Protein AF-A0A942JD87-F1 (afdb_monomer_lite)

pLDDT: mean 81.18, std 17.98, range [40.34, 96.12]

Foldseek 3Di:
DPDPDPPCPQFWKWFFAAADPQWTWTQTDPVGDTDIDGVVQEDPPHDHGWMFGWDVVDVVIHGDDTPVVRRVVPPPDDD

Structure (mmCIF, N/CA/C/O backbone):
data_AF-A0A942JD87-F1
#
_entry.id   AF-A0A942JD87-F1
#
loop_
_atom_site.group_PDB
_atom_site.id
_atom_site.type_symbol
_atom_site.label_atom_id
_atom_site.label_alt_id
_atom_site.label_comp_id
_atom_site.label_asym_id
_atom_site.label_entity_id
_atom_site.label_seq_id
_atom_site.pdbx_PDB_ins_code
_atom_site.Cartn_x
_atom_site.Cartn_y
_atom_site.Cartn_z
_atom_site.occupancy
_atom_site.B_iso_or_equiv
_atom_site.auth_seq_id
_atom_site.auth_comp_id
_atom_site.auth_asym_id
_atom_site.auth_atom_id
_atom_site.pdbx_PDB_model_num
ATOM 1 N N . MET A 1 1 ? 32.004 -6.535 -24.958 1.00 51.00 1 MET A N 1
ATOM 2 C CA . MET A 1 1 ? 31.258 -7.017 -23.777 1.00 51.00 1 MET A CA 1
ATOM 3 C C . MET A 1 1 ? 29.939 -6.271 -23.791 1.00 51.00 1 MET A C 1
ATOM 5 O O . MET A 1 1 ? 30.021 -5.053 -23.870 1.00 51.00 1 MET A O 1
ATOM 9 N N . PRO A 1 2 ? 28.766 -6.921 -23.842 1.00 49.28 2 PRO A N 1
ATOM 10 C CA . PRO A 1 2 ? 27.529 -6.179 -23.654 1.00 49.28 2 PRO A CA 1
ATOM 11 C C . PRO A 1 2 ? 27.486 -5.727 -22.191 1.00 49.28 2 PRO A C 1
ATOM 13 O O . PRO A 1 2 ? 27.667 -6.541 -21.285 1.00 49.28 2 PRO A O 1
ATOM 16 N N . GLU A 1 3 ? 27.345 -4.423 -21.976 1.00 48.81 3 GLU A N 1
ATOM 17 C CA . GLU A 1 3 ? 27.030 -3.860 -20.667 1.00 48.81 3 GLU A CA 1
ATOM 18 C C . GLU A 1 3 ? 25.683 -4.449 -20.248 1.00 48.81 3 GLU A C 1
ATOM 20 O O . GLU A 1 3 ? 24.691 -4.298 -20.958 1.00 48.81 3 GLU A O 1
ATOM 25 N N . ALA A 1 4 ? 25.655 -5.195 -19.142 1.00 51.94 4 ALA A N 1
ATOM 26 C CA . ALA A 1 4 ? 24.394 -5.561 -18.525 1.00 51.94 4 ALA A CA 1
ATOM 27 C C . ALA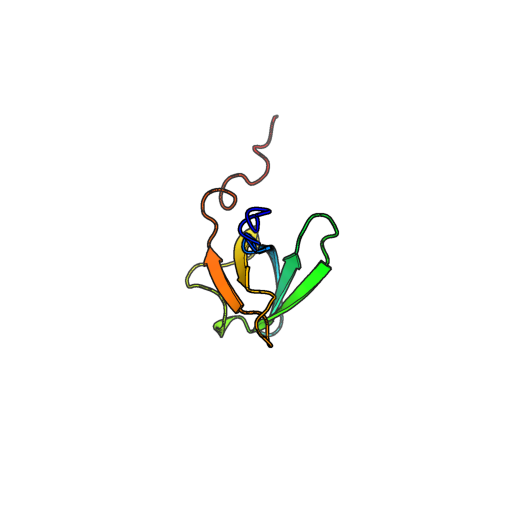 A 1 4 ? 23.735 -4.246 -18.108 1.00 51.94 4 ALA A C 1
ATOM 29 O O . ALA A 1 4 ? 24.205 -3.590 -17.175 1.00 51.94 4 ALA A O 1
ATOM 30 N N . GLU A 1 5 ? 22.704 -3.827 -18.845 1.00 50.75 5 GLU A N 1
ATOM 31 C CA . GLU A 1 5 ? 21.832 -2.741 -18.419 1.00 50.75 5 GLU A CA 1
ATOM 32 C C . GLU A 1 5 ? 21.450 -3.033 -16.967 1.00 50.75 5 GLU A C 1
ATOM 34 O O . GLU A 1 5 ? 21.128 -4.190 -16.658 1.00 50.75 5 GLU A O 1
ATOM 39 N N . PRO A 1 6 ? 21.529 -2.054 -16.046 1.00 50.50 6 PRO A N 1
ATOM 40 C CA . PRO A 1 6 ? 21.035 -2.291 -14.707 1.00 50.50 6 PRO A CA 1
ATOM 41 C C . PRO A 1 6 ? 19.598 -2.754 -14.904 1.00 50.50 6 PRO A C 1
ATOM 43 O O . PRO A 1 6 ? 18.791 -2.019 -15.477 1.00 50.50 6 PRO A O 1
ATOM 46 N N . THR A 1 7 ? 19.283 -3.985 -14.495 1.00 47.56 7 THR A N 1
ATOM 47 C CA . THR A 1 7 ? 17.906 -4.454 -14.373 1.00 47.56 7 THR A CA 1
ATOM 48 C C . THR A 1 7 ? 17.321 -3.638 -13.234 1.00 47.56 7 THR A C 1
ATOM 50 O O . THR A 1 7 ? 17.229 -4.094 -12.098 1.00 47.56 7 THR A O 1
ATOM 53 N N . GLY A 1 8 ? 17.094 -2.355 -13.505 1.00 42.03 8 GLY A N 1
ATOM 54 C CA . GLY A 1 8 ? 16.602 -1.359 -12.591 1.00 42.03 8 GLY A CA 1
ATOM 55 C C . GLY A 1 8 ? 15.160 -1.722 -12.387 1.00 42.03 8 GLY A C 1
ATOM 56 O O . GLY A 1 8 ? 14.286 -1.187 -13.064 1.00 42.03 8 GLY A O 1
ATOM 57 N N . ILE A 1 9 ? 14.949 -2.700 -11.512 1.00 52.56 9 ILE A N 1
ATOM 58 C CA . ILE A 1 9 ? 13.667 -3.035 -10.934 1.00 52.56 9 ILE A CA 1
ATOM 59 C C . ILE A 1 9 ? 13.254 -1.747 -10.237 1.00 52.56 9 ILE A C 1
ATOM 61 O O . ILE A 1 9 ? 13.679 -1.441 -9.124 1.00 52.56 9 ILE A O 1
ATOM 65 N N . ARG A 1 10 ? 12.555 -0.886 -10.979 1.00 56.84 10 ARG A N 1
ATOM 66 C CA . ARG A 1 10 ? 11.943 0.292 -10.395 1.00 56.84 10 ARG A CA 1
ATOM 67 C C . ARG A 1 10 ? 10.905 -0.270 -9.439 1.00 56.84 10 ARG A C 1
ATOM 69 O O . ARG A 1 10 ? 10.123 -1.108 -9.884 1.00 56.84 10 ARG A O 1
ATOM 76 N N . PRO A 1 11 ? 10.909 0.147 -8.168 1.00 68.12 11 PRO A N 1
ATOM 77 C CA . PRO A 1 11 ? 9.895 -0.320 -7.251 1.00 68.12 11 PRO A CA 1
ATOM 78 C C . PRO A 1 11 ? 8.521 0.012 -7.830 1.00 68.12 11 PRO A C 1
ATOM 80 O O . PRO A 1 11 ? 8.315 1.079 -8.433 1.00 68.12 11 PRO A O 1
ATOM 83 N N . ASP A 1 12 ? 7.614 -0.945 -7.701 1.00 86.31 12 ASP A N 1
ATOM 84 C CA . ASP A 1 12 ? 6.263 -0.803 -8.198 1.00 86.31 12 ASP A CA 1
ATOM 85 C C . ASP A 1 12 ? 5.520 0.246 -7.380 1.00 86.31 12 ASP A C 1
ATOM 87 O O . ASP A 1 12 ? 5.873 0.576 -6.246 1.00 86.31 12 ASP A O 1
ATOM 91 N N . ARG A 1 13 ? 4.478 0.811 -7.980 1.00 89.62 13 ARG A N 1
ATOM 92 C CA . ARG A 1 13 ? 3.645 1.818 -7.332 1.00 89.62 13 ARG A CA 1
ATOM 93 C C . ARG A 1 13 ? 2.221 1.329 -7.265 1.00 89.62 13 ARG A C 1
ATOM 95 O O . ARG A 1 13 ? 1.693 0.800 -8.249 1.00 89.62 13 ARG A O 1
ATOM 102 N N . ALA A 1 14 ? 1.604 1.560 -6.120 1.00 93.31 14 ALA A N 1
ATOM 103 C CA . ALA A 1 14 ? 0.218 1.215 -5.894 1.00 93.31 14 ALA A CA 1
ATOM 104 C C . ALA A 1 14 ? -0.511 2.329 -5.167 1.00 93.31 14 ALA A C 1
ATOM 106 O O . ALA A 1 14 ? 0.083 3.017 -4.348 1.00 93.31 14 ALA A O 1
ATOM 107 N N . VAL A 1 15 ? -1.800 2.482 -5.435 1.00 94.50 15 VAL A N 1
ATOM 108 C CA . VAL A 1 15 ? -2.663 3.367 -4.651 1.00 94.50 15 VAL A CA 1
ATOM 109 C C . VAL A 1 15 ? -3.479 2.539 -3.668 1.00 94.50 15 VAL A C 1
ATOM 111 O O . VAL A 1 15 ? -3.990 1.478 -4.028 1.00 94.50 15 VAL A O 1
ATOM 114 N N . VAL A 1 16 ? -3.608 3.015 -2.433 1.00 95.12 16 VAL A N 1
ATOM 115 C CA . VAL A 1 16 ? -4.554 2.462 -1.461 1.00 95.12 16 VAL A CA 1
ATOM 116 C C . VAL A 1 16 ? -5.963 2.811 -1.926 1.00 95.12 16 VAL A C 1
ATOM 118 O O . VAL A 1 16 ? -6.375 3.966 -1.860 1.00 95.12 16 VAL A O 1
ATOM 121 N N . ASP A 1 17 ? -6.703 1.826 -2.412 1.00 95.62 17 ASP A N 1
ATOM 122 C CA . ASP A 1 17 ? -8.058 2.018 -2.935 1.00 95.62 17 ASP A CA 1
ATOM 123 C C . ASP A 1 17 ? -9.102 1.996 -1.820 1.00 95.62 17 ASP A C 1
ATOM 125 O O . ASP A 1 17 ? -9.952 2.878 -1.730 1.00 95.62 17 ASP A O 1
ATOM 129 N N . ARG A 1 18 ? -8.992 1.024 -0.912 1.00 95.75 18 ARG A N 1
ATOM 130 C CA . ARG A 1 18 ? -9.881 0.889 0.246 1.00 95.75 18 ARG A CA 1
ATOM 131 C C . ARG A 1 18 ? -9.192 0.178 1.400 1.00 95.75 18 ARG A C 1
ATOM 133 O O . ARG A 1 18 ? -8.244 -0.577 1.189 1.00 95.75 18 ARG A O 1
ATOM 140 N N . ILE A 1 19 ? -9.693 0.417 2.608 1.00 96.00 19 ILE A N 1
ATOM 141 C CA . ILE A 1 19 ? -9.280 -0.275 3.830 1.00 96.00 19 ILE A CA 1
ATOM 142 C C . ILE A 1 19 ? -10.539 -0.810 4.509 1.00 96.00 19 ILE A C 1
ATOM 144 O O . ILE A 1 19 ? -11.407 -0.028 4.891 1.00 96.00 19 ILE A O 1
ATOM 148 N N . GLU A 1 20 ? -10.641 -2.129 4.637 1.00 94.50 20 GLU A N 1
ATOM 149 C CA . GLU A 1 20 ? -11.798 -2.846 5.185 1.00 94.50 20 GLU A CA 1
ATOM 150 C C . GLU A 1 20 ? -11.296 -4.021 6.035 1.00 94.50 20 GLU A C 1
ATOM 152 O O . GLU A 1 20 ? -10.322 -4.675 5.672 1.00 94.50 20 GLU A O 1
ATOM 157 N N . ASP A 1 21 ? -11.927 -4.270 7.187 1.00 93.31 21 ASP A N 1
ATOM 158 C CA . ASP A 1 21 ? -11.612 -5.404 8.075 1.00 93.31 21 ASP A CA 1
ATOM 159 C C . ASP A 1 21 ? -10.115 -5.555 8.432 1.00 93.31 21 ASP A C 1
ATOM 161 O O . ASP A 1 21 ? -9.585 -6.660 8.530 1.00 93.31 21 ASP A O 1
ATOM 165 N N . GLY A 1 22 ? -9.407 -4.432 8.609 1.00 94.19 22 GLY A N 1
ATOM 166 C CA . GLY A 1 22 ? -7.974 -4.421 8.933 1.00 94.19 22 GLY A CA 1
ATOM 167 C C . GLY A 1 22 ? -7.047 -4.701 7.746 1.00 94.19 22 GLY A C 1
ATOM 168 O O . GLY A 1 22 ? -5.838 -4.789 7.936 1.00 94.19 22 GLY A O 1
ATOM 169 N N . ARG A 1 23 ? -7.582 -4.791 6.524 1.00 95.75 23 ARG A N 1
ATOM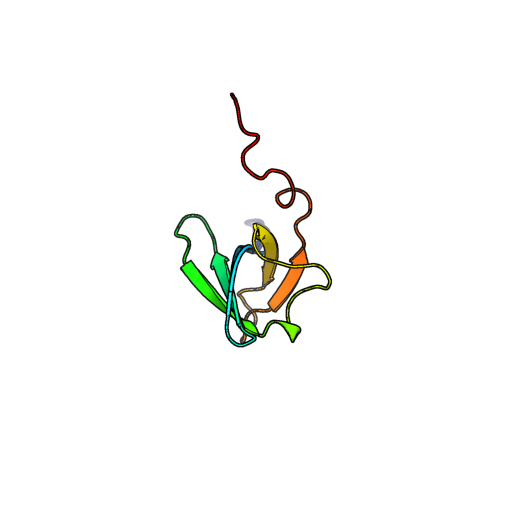 170 C CA . ARG A 1 23 ? -6.824 -5.006 5.288 1.00 95.75 23 ARG A CA 1
ATOM 171 C C . ARG A 1 23 ? -6.952 -3.842 4.329 1.00 95.75 23 ARG A C 1
ATOM 173 O O . ARG A 1 23 ? -8.025 -3.275 4.152 1.00 95.75 23 ARG A O 1
ATOM 180 N N . ALA A 1 24 ? -5.854 -3.524 3.665 1.00 96.12 24 ALA A N 1
ATOM 181 C CA . ALA A 1 24 ? -5.789 -2.527 2.616 1.00 96.12 24 ALA A CA 1
ATOM 182 C C . ALA A 1 24 ? -5.748 -3.202 1.245 1.00 96.12 24 ALA A C 1
ATOM 184 O O . ALA A 1 24 ? -4.904 -4.062 0.996 1.00 96.12 24 ALA A O 1
ATOM 185 N N . ALA A 1 25 ? -6.639 -2.787 0.345 1.00 95.81 25 ALA A N 1
ATOM 186 C CA . ALA A 1 25 ? -6.573 -3.142 -1.065 1.00 95.81 25 ALA A CA 1
ATOM 187 C C . ALA A 1 25 ? -5.731 -2.098 -1.810 1.00 95.81 25 ALA A C 1
ATOM 189 O O . ALA A 1 25 ? -6.079 -0.917 -1.866 1.00 95.81 25 ALA A O 1
ATOM 190 N N . LEU A 1 26 ? -4.622 -2.546 -2.382 1.00 94.56 26 LEU A N 1
ATOM 191 C CA . LEU A 1 26 ? -3.661 -1.755 -3.136 1.00 94.56 26 LEU A CA 1
ATOM 192 C C . LEU A 1 26 ? -3.825 -2.046 -4.624 1.00 94.56 26 LEU A C 1
ATOM 194 O O . LEU A 1 26 ? -3.700 -3.193 -5.043 1.00 94.56 26 LEU A O 1
ATOM 198 N N . LEU A 1 27 ? -4.079 -1.024 -5.436 1.00 93.81 27 LEU A N 1
ATOM 199 C CA . LEU A 1 27 ? -4.174 -1.178 -6.887 1.00 93.81 27 LEU A CA 1
ATOM 200 C C . LEU A 1 27 ? -2.821 -0.891 -7.523 1.00 93.81 27 LEU A C 1
ATOM 202 O O . LEU A 1 27 ? -2.356 0.249 -7.512 1.00 93.81 27 LEU A O 1
ATOM 206 N N . VAL A 1 28 ? -2.207 -1.927 -8.085 1.00 89.62 28 VAL A N 1
ATOM 207 C CA . VAL A 1 28 ? -0.857 -1.875 -8.649 1.00 89.62 28 VAL A CA 1
ATOM 208 C C . VAL A 1 28 ? -0.890 -1.667 -10.158 1.00 89.62 28 VAL A C 1
ATOM 210 O O . VAL A 1 28 ? -1.588 -2.381 -10.888 1.00 89.62 28 VAL A O 1
ATOM 213 N N . GLY A 1 29 ? -0.076 -0.721 -10.631 1.00 79.56 29 GLY A N 1
ATOM 214 C CA . GLY A 1 29 ? 0.166 -0.500 -12.055 1.00 79.56 29 GLY A CA 1
ATOM 215 C C . GLY A 1 29 ? -1.073 -0.064 -12.862 1.00 79.56 29 GLY A C 1
ATOM 216 O O . GLY A 1 29 ? -2.150 0.185 -12.318 1.00 79.56 29 GLY A O 1
ATOM 217 N N . PRO A 1 30 ? -0.947 0.037 -14.199 1.00 72.44 30 PRO A N 1
ATOM 218 C CA . PRO A 1 30 ? -2.017 0.534 -15.071 1.00 72.44 30 PRO A CA 1
ATOM 219 C C . PRO A 1 30 ? -3.226 -0.408 -15.149 1.00 72.44 30 PRO A C 1
ATOM 221 O O . PRO A 1 30 ? -4.342 0.045 -15.390 1.00 72.44 30 PRO A O 1
ATOM 224 N N . GLY A 1 31 ? -3.016 -1.708 -14.919 1.00 75.44 31 GLY A N 1
ATOM 225 C CA . GLY A 1 31 ? -4.082 -2.710 -14.872 1.00 75.44 31 GLY A CA 1
ATOM 226 C C . GLY A 1 31 ? -4.910 -2.681 -13.586 1.00 75.44 31 GLY A C 1
ATOM 227 O O . GLY A 1 31 ? -5.910 -3.388 -13.516 1.00 75.44 31 GLY A O 1
ATOM 228 N N . ARG A 1 32 ? -4.513 -1.872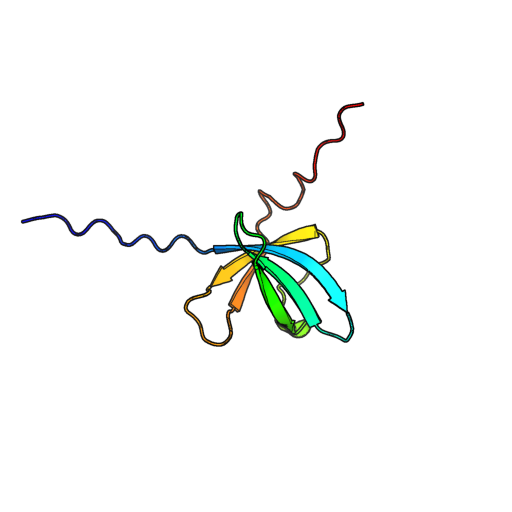 -12.588 1.00 81.81 32 ARG A N 1
ATOM 229 C CA . ARG A 1 32 ? -5.158 -1.792 -11.269 1.00 81.81 32 ARG A CA 1
ATOM 230 C C . ARG A 1 32 ? -5.351 -3.175 -10.643 1.00 81.81 32 ARG A C 1
ATOM 232 O O . ARG A 1 32 ? -6.428 -3.504 -10.151 1.00 81.81 32 ARG A O 1
ATOM 239 N N . THR A 1 33 ? -4.307 -3.998 -10.683 1.00 86.62 33 THR A N 1
ATOM 240 C CA . THR A 1 33 ? -4.349 -5.332 -10.078 1.00 86.62 33 THR A CA 1
ATOM 241 C C . THR A 1 33 ? -4.404 -5.184 -8.556 1.00 86.62 33 THR A C 1
ATOM 243 O O . THR A 1 33 ? -3.518 -4.525 -8.006 1.00 86.62 33 THR A O 1
ATOM 246 N N . PRO A 1 34 ? -5.405 -5.762 -7.865 1.00 91.12 34 PRO A N 1
ATOM 247 C CA . PRO A 1 34 ? -5.514 -5.642 -6.419 1.00 91.12 34 PRO A CA 1
ATOM 248 C C . PRO A 1 34 ? -4.513 -6.558 -5.703 1.00 91.12 34 PRO A C 1
ATOM 250 O O . PRO A 1 34 ? -4.465 -7.762 -5.957 1.00 91.12 34 PRO A O 1
ATOM 253 N N . ILE A 1 35 ? -3.761 -5.987 -4.766 1.00 91.38 35 ILE A N 1
ATOM 254 C CA . ILE A 1 35 ? -2.948 -6.684 -3.765 1.00 91.38 35 ILE A CA 1
ATOM 255 C C . ILE A 1 35 ? -3.497 -6.330 -2.388 1.00 91.38 35 ILE A C 1
ATOM 257 O O . ILE A 1 35 ? -3.861 -5.185 -2.143 1.00 91.38 35 ILE A O 1
ATOM 261 N N . TYR A 1 36 ? -3.561 -7.307 -1.491 1.00 93.44 36 TYR A N 1
ATOM 262 C CA . TYR A 1 36 ? -4.061 -7.106 -0.136 1.00 93.44 36 TYR A CA 1
ATOM 263 C C . TYR A 1 36 ? -2.902 -7.178 0.849 1.00 93.44 36 TYR A C 1
ATOM 265 O O . TYR A 1 36 ? -2.196 -8.185 0.859 1.00 93.44 36 TYR A O 1
ATOM 273 N N . LEU A 1 37 ? -2.737 -6.131 1.655 1.00 92.81 37 LEU A N 1
ATOM 274 C CA . LEU A 1 37 ? -1.814 -6.094 2.794 1.00 92.81 37 LEU A CA 1
ATOM 275 C C . LEU A 1 37 ? -2.594 -5.835 4.080 1.00 92.81 37 LEU A C 1
ATOM 277 O O . LEU A 1 37 ? -3.677 -5.242 4.040 1.00 92.81 37 LEU A O 1
ATOM 281 N N . ASP A 1 38 ? -2.047 -6.253 5.216 1.00 95.00 3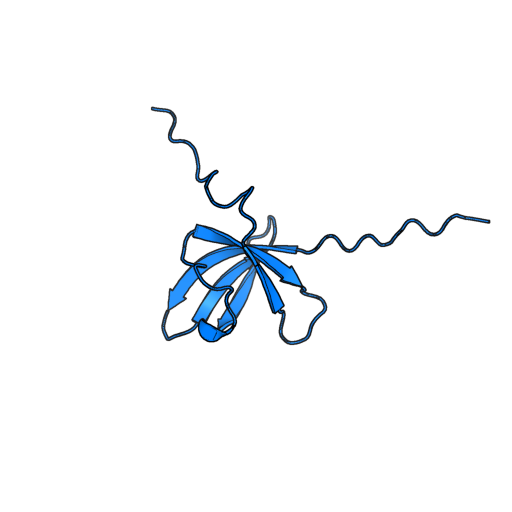8 ASP A N 1
ATOM 282 C CA . ASP A 1 38 ? -2.621 -5.878 6.505 1.00 95.00 38 ASP A CA 1
ATOM 283 C C . ASP A 1 38 ? -2.341 -4.390 6.777 1.00 95.00 38 ASP A C 1
ATOM 285 O O . ASP A 1 38 ? -1.300 -3.844 6.409 1.00 95.00 38 ASP A O 1
ATOM 289 N N . VAL A 1 39 ? -3.290 -3.686 7.400 1.00 94.06 39 VAL A N 1
ATOM 290 C CA . VAL A 1 39 ? -3.184 -2.232 7.626 1.00 94.06 39 VAL A CA 1
ATOM 291 C C . VAL A 1 39 ? -1.980 -1.870 8.503 1.00 94.06 39 VAL A C 1
ATOM 293 O O . VAL A 1 39 ? -1.422 -0.784 8.375 1.00 94.06 39 VAL A O 1
ATOM 296 N N . GLU A 1 40 ? -1.562 -2.793 9.371 1.00 94.12 40 GLU A N 1
ATOM 297 C CA . GLU A 1 40 ? -0.384 -2.651 10.231 1.00 94.12 40 GLU A CA 1
ATOM 298 C C . GLU A 1 40 ? 0.935 -2.708 9.445 1.00 94.12 40 GLU A C 1
ATOM 300 O O . GLU A 1 40 ? 1.945 -2.182 9.908 1.00 94.12 40 GLU A O 1
ATOM 305 N N . GLU A 1 41 ? 0.923 -3.295 8.246 1.00 93.12 41 GLU A N 1
ATOM 306 C CA . GLU A 1 41 ? 2.074 -3.347 7.338 1.00 93.12 41 GLU A CA 1
ATOM 307 C C . GLU A 1 41 ? 2.192 -2.080 6.481 1.00 93.12 41 GLU A C 1
ATOM 309 O O . GLU A 1 41 ? 3.186 -1.889 5.776 1.00 93.12 41 GLU A O 1
ATOM 314 N N . LEU A 1 42 ? 1.192 -1.191 6.527 1.00 93.56 42 LEU A N 1
ATOM 315 C CA . LEU A 1 42 ? 1.252 0.063 5.797 1.00 93.56 42 LEU A CA 1
ATOM 316 C C . LEU A 1 42 ? 2.202 1.067 6.471 1.00 93.56 42 LEU A C 1
ATOM 318 O O . LEU A 1 42 ? 2.235 1.188 7.700 1.00 93.56 42 LEU A O 1
ATOM 322 N N . PRO A 1 43 ? 2.913 1.892 5.680 1.00 93.62 43 PRO A N 1
ATOM 323 C CA . PRO A 1 43 ? 3.686 2.999 6.214 1.00 93.62 43 PRO A CA 1
ATOM 324 C C . PRO A 1 43 ? 2.804 3.941 7.036 1.00 93.62 43 PRO A C 1
ATOM 326 O O . PRO A 1 43 ? 1.671 4.255 6.665 1.00 93.62 43 PRO A O 1
ATOM 329 N N . ARG A 1 44 ? 3.342 4.460 8.143 1.00 92.88 44 ARG A N 1
ATOM 330 C CA . ARG A 1 44 ? 2.605 5.385 9.012 1.00 92.88 44 ARG A CA 1
ATOM 331 C C . ARG A 1 44 ? 2.080 6.586 8.217 1.00 92.88 44 ARG A C 1
ATOM 333 O O . ARG A 1 44 ? 2.852 7.302 7.586 1.00 92.88 44 ARG A O 1
ATOM 340 N N . GLY A 1 45 ? 0.776 6.839 8.326 1.00 90.31 45 GLY A N 1
ATOM 341 C CA . GLY A 1 45 ? 0.098 7.931 7.620 1.00 90.31 45 GLY A CA 1
ATOM 342 C C . GLY A 1 45 ? -0.441 7.551 6.239 1.00 90.31 45 GLY A C 1
ATOM 343 O O . GLY A 1 45 ? -1.094 8.383 5.616 1.00 90.31 45 GLY A O 1
ATOM 344 N N . ALA A 1 46 ? -0.219 6.317 5.777 1.00 92.88 46 ALA A N 1
ATOM 345 C CA . ALA A 1 46 ? -0.870 5.799 4.586 1.00 92.88 46 ALA A CA 1
ATOM 346 C C . ALA A 1 46 ? -2.357 5.543 4.860 1.00 92.88 46 ALA A C 1
ATOM 348 O O . ALA A 1 46 ? -2.728 4.872 5.821 1.00 92.88 46 ALA A O 1
ATOM 349 N N . GLY A 1 47 ? -3.204 6.079 3.991 1.00 93.50 47 GLY A N 1
ATOM 350 C CA . GLY A 1 47 ? -4.647 5.866 4.006 1.00 93.50 47 GLY A CA 1
ATOM 351 C C . GLY A 1 47 ? -5.199 5.779 2.589 1.00 93.50 47 GLY A C 1
ATOM 352 O O . GLY A 1 47 ? -4.446 5.833 1.618 1.00 93.50 47 GLY A O 1
ATOM 353 N N . VAL A 1 48 ? -6.520 5.674 2.460 1.00 94.69 48 VAL A N 1
ATOM 354 C CA . VAL A 1 48 ? -7.196 5.653 1.152 1.00 94.69 48 VAL A CA 1
ATOM 355 C C . VAL A 1 48 ? -6.767 6.851 0.291 1.00 94.69 48 VAL A C 1
ATOM 357 O O . VAL A 1 48 ? -6.669 7.976 0.777 1.00 94.69 48 VAL A O 1
ATOM 360 N N . GLY A 1 49 ? -6.474 6.595 -0.984 1.00 92.50 49 GLY A N 1
ATOM 361 C CA . GLY A 1 49 ? -5.953 7.566 -1.949 1.00 92.50 49 GLY A CA 1
ATOM 362 C C . GLY A 1 49 ? -4.441 7.805 -1.877 1.00 92.50 49 GLY A C 1
ATOM 363 O O . GLY A 1 49 ? -3.905 8.533 -2.712 1.00 92.50 49 GLY A O 1
ATOM 364 N N . THR A 1 50 ? -3.737 7.201 -0.916 1.00 94.62 50 THR A N 1
ATOM 365 C CA . THR A 1 50 ? -2.278 7.332 -0.788 1.00 94.62 50 THR A CA 1
ATOM 366 C C . THR A 1 50 ? -1.571 6.427 -1.784 1.00 94.62 50 THR A C 1
ATOM 368 O O . THR A 1 50 ? -1.915 5.253 -1.907 1.00 94.62 50 THR A O 1
ATOM 371 N N . TRP A 1 51 ? -0.558 6.953 -2.466 1.00 93.88 51 TRP A N 1
ATOM 372 C CA . TRP A 1 51 ? 0.337 6.161 -3.297 1.00 93.88 51 TRP A CA 1
ATOM 373 C C . TRP A 1 51 ? 1.489 5.610 -2.467 1.00 93.88 51 TRP A C 1
ATOM 375 O O . TRP A 1 51 ? 2.105 6.328 -1.682 1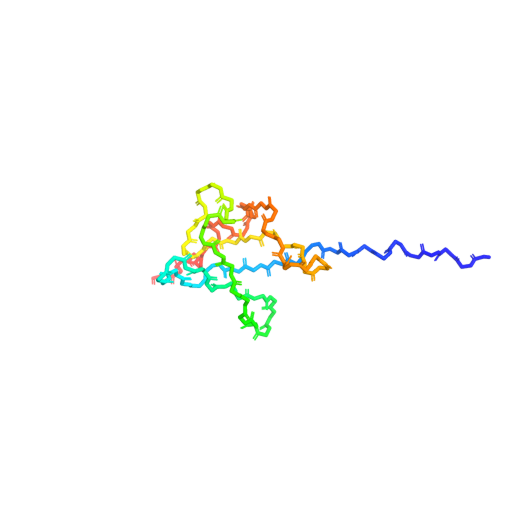.00 93.88 51 TRP A O 1
ATOM 385 N N . LEU A 1 52 ? 1.788 4.333 -2.659 1.00 93.81 52 LEU A N 1
ATOM 386 C CA . LEU A 1 52 ? 2.832 3.589 -1.978 1.00 93.81 52 LEU A CA 1
ATOM 387 C C . LEU A 1 52 ? 3.863 3.093 -2.982 1.00 93.81 52 LEU A C 1
ATOM 389 O O . LEU A 1 52 ? 3.527 2.683 -4.096 1.00 93.81 52 LEU A O 1
ATOM 393 N N . VAL A 1 53 ? 5.112 3.093 -2.537 1.00 92.56 53 VAL A N 1
ATOM 394 C CA . VAL A 1 53 ? 6.214 2.385 -3.175 1.00 92.56 53 VAL A CA 1
ATOM 395 C C . VAL A 1 53 ? 6.208 0.956 -2.636 1.00 92.56 53 VAL A C 1
ATOM 397 O O . VAL A 1 53 ? 6.326 0.753 -1.425 1.00 92.56 53 VAL A O 1
ATOM 400 N N . LEU A 1 54 ? 6.045 -0.023 -3.522 1.00 91.06 54 LEU A N 1
ATOM 401 C CA . LEU A 1 54 ? 5.978 -1.441 -3.192 1.00 91.06 54 LEU A CA 1
ATOM 402 C C . LEU A 1 54 ? 7.216 -2.194 -3.677 1.00 91.06 54 LEU A C 1
ATOM 404 O O . LEU A 1 54 ? 7.749 -1.926 -4.755 1.00 91.06 54 LEU A O 1
ATOM 408 N N . ASP A 1 55 ? 7.601 -3.201 -2.903 1.00 89.56 55 ASP A N 1
ATOM 409 C CA . ASP A 1 55 ? 8.438 -4.300 -3.365 1.00 89.56 55 ASP A CA 1
ATOM 410 C C . ASP A 1 55 ? 7.569 -5.542 -3.600 1.00 89.56 55 ASP A C 1
ATOM 412 O O . ASP A 1 55 ? 7.156 -6.220 -2.657 1.00 89.56 55 ASP A O 1
ATOM 416 N N . LEU A 1 56 ? 7.281 -5.828 -4.873 1.00 86.12 56 LEU A N 1
ATOM 417 C CA . LEU A 1 56 ? 6.520 -7.009 -5.291 1.00 86.12 56 LEU A CA 1
ATOM 418 C C . LEU A 1 56 ? 7.375 -8.271 -5.432 1.00 86.12 56 LEU A C 1
ATOM 420 O O . LEU A 1 56 ? 6.831 -9.343 -5.687 1.00 86.12 56 LEU A O 1
ATOM 424 N N . GLN A 1 57 ? 8.700 -8.160 -5.321 1.00 87.00 57 GLN A N 1
ATOM 425 C CA . GLN A 1 57 ? 9.589 -9.320 -5.391 1.00 87.00 57 GLN A CA 1
ATOM 426 C C . GLN A 1 57 ? 9.664 -10.052 -4.048 1.00 87.00 57 GLN A C 1
ATOM 428 O O . GLN A 1 57 ? 10.003 -11.236 -4.004 1.00 87.00 57 GLN A O 1
ATOM 433 N N . SER A 1 58 ? 9.313 -9.362 -2.963 1.00 83.25 58 SER A N 1
ATOM 434 C CA . SER A 1 58 ? 9.121 -9.950 -1.643 1.00 83.25 58 SER A CA 1
ATOM 435 C C . SER A 1 58 ? 7.840 -10.798 -1.579 1.00 83.25 58 SER A C 1
ATOM 437 O O . SER A 1 58 ? 6.848 -10.527 -2.255 1.00 83.25 58 SER A O 1
ATOM 439 N N . THR A 1 59 ? 7.858 -11.867 -0.773 1.00 84.81 59 THR A N 1
ATOM 440 C CA . THR A 1 59 ? 6.686 -12.726 -0.515 1.00 84.81 59 THR A CA 1
ATOM 441 C C . THR A 1 59 ? 6.457 -12.838 1.001 1.00 84.81 59 THR A C 1
ATOM 443 O O . THR A 1 59 ? 7.217 -13.555 1.656 1.00 84.81 59 THR A O 1
ATOM 446 N N . PRO A 1 60 ? 5.432 -12.167 1.569 1.00 83.75 60 PRO A N 1
ATOM 447 C CA . PRO A 1 60 ? 4.451 -11.306 0.891 1.00 83.75 60 PRO A CA 1
ATOM 448 C C . PRO A 1 60 ? 5.060 -9.989 0.358 1.00 83.75 60 PRO A C 1
ATOM 450 O O . PRO A 1 60 ? 6.155 -9.614 0.786 1.00 83.75 60 PRO A O 1
ATOM 453 N N . PRO A 1 61 ? 4.375 -9.293 -0.574 1.00 88.00 61 PRO A N 1
ATOM 454 C CA . PRO A 1 61 ? 4.779 -7.964 -1.030 1.00 88.00 61 PRO A CA 1
ATOM 455 C C . PRO A 1 61 ? 4.912 -6.977 0.132 1.00 88.00 61 PRO A C 1
ATOM 457 O O . PRO A 1 61 ? 4.135 -7.037 1.081 1.00 88.00 61 PRO A O 1
ATOM 460 N N . LEU A 1 62 ? 5.857 -6.041 0.038 1.00 89.19 62 LEU A N 1
ATOM 461 C CA . LEU A 1 62 ? 6.135 -5.085 1.114 1.00 89.19 62 LEU A CA 1
ATOM 462 C C . LEU A 1 62 ? 5.814 -3.653 0.696 1.00 89.19 62 LEU A C 1
ATOM 464 O O . LEU A 1 62 ? 6.245 -3.192 -0.362 1.00 89.19 62 LEU A O 1
ATOM 468 N N . ALA A 1 63 ? 5.110 -2.923 1.561 1.00 91.94 63 ALA A N 1
ATOM 469 C CA . ALA A 1 63 ? 4.931 -1.485 1.422 1.00 91.94 63 ALA A CA 1
ATOM 470 C C . ALA A 1 63 ? 6.114 -0.738 2.049 1.00 91.94 63 ALA A C 1
ATOM 472 O O . ALA A 1 63 ? 6.249 -0.659 3.267 1.00 91.94 63 ALA A O 1
ATOM 473 N N . LEU A 1 64 ? 6.990 -0.188 1.207 1.00 91.56 64 LEU A N 1
ATOM 474 C CA . LEU A 1 64 ? 8.254 0.404 1.645 1.00 91.56 64 LEU A CA 1
ATOM 475 C C . LEU A 1 64 ? 8.078 1.831 2.174 1.00 91.56 64 LEU A C 1
ATOM 477 O O . LEU A 1 64 ? 8.654 2.203 3.196 1.00 91.56 64 LEU A O 1
ATOM 481 N N . SER A 1 65 ? 7.319 2.659 1.456 1.00 93.75 65 SER A N 1
ATOM 482 C CA . SER A 1 65 ? 7.129 4.074 1.788 1.00 93.75 65 SER A CA 1
ATOM 483 C C . SER A 1 65 ? 5.924 4.681 1.066 1.00 93.75 65 SER A C 1
ATOM 485 O O . SER A 1 65 ? 5.358 4.084 0.151 1.00 93.75 65 SER A O 1
ATOM 487 N N . ILE A 1 66 ? 5.531 5.886 1.484 1.00 94.44 66 ILE A N 1
ATOM 488 C CA . ILE A 1 66 ? 4.550 6.714 0.774 1.00 94.44 66 ILE A CA 1
ATOM 489 C C . ILE A 1 66 ? 5.256 7.439 -0.378 1.00 94.44 66 ILE A C 1
ATOM 491 O O . ILE A 1 66 ? 6.255 8.126 -0.159 1.00 94.44 66 ILE A O 1
ATOM 495 N N . ASP A 1 67 ? 4.713 7.330 -1.590 1.00 91.81 67 ASP A N 1
ATOM 496 C CA . ASP A 1 67 ? 5.106 8.154 -2.734 1.00 91.81 67 ASP A CA 1
ATOM 497 C C . ASP A 1 67 ? 4.408 9.517 -2.609 1.00 91.81 67 ASP A C 1
ATOM 499 O O . ASP A 1 67 ? 3.256 9.694 -3.011 1.00 91.81 67 ASP A O 1
ATOM 503 N N . THR A 1 68 ? 5.092 10.485 -1.996 1.00 89.25 68 THR A N 1
ATOM 504 C CA . THR A 1 68 ? 4.580 11.851 -1.789 1.00 89.25 68 THR A CA 1
ATOM 505 C C . THR A 1 68 ? 4.494 12.671 -3.074 1.00 89.25 68 THR A C 1
ATOM 507 O O . THR A 1 68 ? 3.840 13.708 -3.076 1.00 89.25 68 THR A O 1
ATOM 510 N N . GLY A 1 69 ? 5.139 12.230 -4.160 1.00 88.06 69 GLY A N 1
ATOM 511 C CA . GLY A 1 69 ? 5.025 12.881 -5.463 1.00 88.06 69 GLY A CA 1
ATOM 512 C C . GLY A 1 69 ? 3.659 12.624 -6.091 1.00 88.06 69 GLY A C 1
ATOM 513 O O . GLY A 1 69 ? 3.039 13.542 -6.611 1.00 88.06 69 GLY A O 1
ATOM 514 N N . LEU A 1 70 ? 3.167 11.388 -5.980 1.00 85.69 70 LEU A N 1
ATOM 515 C CA . LEU A 1 70 ? 1.836 11.009 -6.462 1.00 85.69 70 LEU A CA 1
ATOM 516 C C . LEU A 1 70 ? 0.735 11.255 -5.418 1.00 85.69 70 LEU A C 1
ATOM 518 O O . LEU A 1 70 ? -0.404 11.577 -5.761 1.00 85.69 70 LEU A O 1
ATOM 522 N N . THR A 1 71 ? 1.059 11.130 -4.128 1.00 83.19 71 THR A N 1
ATOM 523 C CA . THR A 1 71 ? 0.134 11.422 -3.024 1.00 83.19 71 THR A CA 1
ATOM 524 C C . THR A 1 71 ? -0.022 12.932 -2.862 1.00 83.19 71 THR A C 1
ATOM 526 O O . THR A 1 71 ? 0.827 13.593 -2.276 1.00 83.19 71 THR A O 1
ATOM 529 N N . GLY A 1 72 ? -1.126 13.484 -3.364 1.00 71.06 72 GLY A N 1
ATOM 530 C CA . GLY A 1 72 ? -1.394 14.930 -3.361 1.00 71.06 72 GLY A CA 1
ATOM 531 C C . GLY A 1 72 ? -1.607 15.506 -4.760 1.00 71.06 72 GLY A C 1
ATOM 532 O O . GLY A 1 72 ? -2.274 16.528 -4.898 1.00 71.06 72 GLY A O 1
ATOM 533 N N . GLU A 1 73 ? -1.171 14.788 -5.799 1.00 55.56 73 GLU A N 1
ATOM 534 C CA . GLU A 1 73 ? -1.652 14.946 -7.178 1.00 55.56 73 GLU A CA 1
ATOM 535 C C . GLU A 1 73 ? -2.912 14.099 -7.430 1.00 55.56 73 GLU A C 1
ATOM 537 O O . GLU A 1 73 ? -3.124 13.559 -8.516 1.00 55.56 73 GLU A O 1
ATOM 542 N N . GLY A 1 74 ? -3.803 13.999 -6.431 1.00 47.72 74 GLY A N 1
ATOM 543 C CA . GLY A 1 74 ? -5.199 13.668 -6.727 1.00 47.72 74 GLY A CA 1
ATOM 544 C C . GLY A 1 74 ? -5.686 14.617 -7.829 1.00 47.72 74 GLY A C 1
ATOM 545 O O . GLY A 1 74 ? -5.192 15.749 -7.867 1.00 47.72 74 GLY A O 1
ATOM 546 N N . PRO A 1 75 ? -6.570 14.179 -8.750 1.00 47.62 75 PRO A N 1
ATOM 547 C CA . PRO A 1 75 ? -6.934 14.972 -9.919 1.00 47.62 75 PRO A CA 1
ATOM 548 C C . PRO A 1 75 ? -7.238 16.384 -9.446 1.00 47.62 75 PRO A C 1
ATOM 550 O O . PRO A 1 75 ? -8.176 16.590 -8.674 1.00 47.62 75 PRO A O 1
ATOM 553 N N . LYS A 1 76 ? -6.390 17.347 -9.827 1.00 45.91 76 LYS A N 1
ATOM 554 C CA . LYS A 1 76 ? -6.700 18.745 -9.580 1.00 45.91 76 LYS A CA 1
ATOM 555 C C . LYS A 1 76 ? -8.008 18.963 -10.310 1.00 45.91 76 LYS A C 1
ATOM 557 O O . LYS A 1 76 ? -8.020 18.930 -11.537 1.00 45.91 76 LYS A O 1
ATOM 562 N N . GLY A 1 77 ? -9.100 19.075 -9.558 1.00 42.94 77 GLY A N 1
ATOM 563 C CA . GLY A 1 77 ? -10.398 19.403 -10.111 1.00 42.94 77 GLY A CA 1
ATOM 564 C C . GLY A 1 77 ? -10.226 20.667 -10.938 1.00 42.94 77 GLY A C 1
ATOM 565 O O . GLY A 1 77 ? -9.982 21.745 -10.401 1.00 42.94 77 GLY A O 1
ATOM 566 N N . THR A 1 78 ? -10.253 20.516 -12.254 1.00 46.62 78 THR A N 1
ATOM 567 C CA . THR A 1 78 ? -10.533 21.615 -13.159 1.00 46.62 78 THR A CA 1
ATOM 568 C C . THR A 1 78 ? -12.041 21.796 -13.145 1.00 46.62 78 THR A C 1
ATOM 570 O O . THR A 1 78 ? -12.732 20.958 -13.718 1.00 46.62 78 THR A O 1
ATOM 573 N N . GLY A 1 79 ? -12.506 22.888 -12.536 1.00 40.34 79 GLY A N 1
ATOM 574 C CA . GLY A 1 79 ? -13.830 23.468 -12.795 1.00 40.34 79 GLY A CA 1
ATOM 575 C C . GLY A 1 79 ? -14.949 22.976 -11.901 1.00 40.34 79 GLY A C 1
ATOM 576 O O . GLY A 1 79 ? -15.397 21.831 -12.105 1.00 40.34 79 GLY A O 1
#

Radius of gyration: 14.51 Å; chains: 1; bounding box: 45×36×34 Å

Secondary structure (DSSP, 8-state):
-----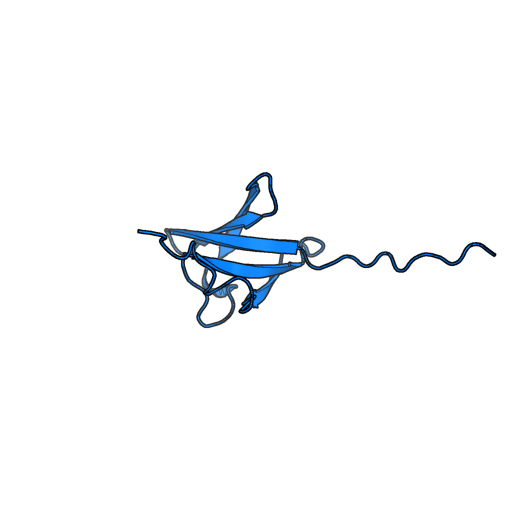----PPEEEEEEEEETTEEEEEETTTTEEEEEEGGGSPTT--TT-EEEEESSSSS-EEEEE-TTTTT-S-----

Sequence (79 aa):
MPEAEPTGIRPDRAVVDRIEDGRAALLVGPGRTPIYLDVEELPRGAGVGTWLVLDLQSTPPLALSIDTGLTGEGPKGTG